Protein AF-A0AA37WCA9-F1 (afdb_monomer_lite)

pLDDT: mean 74.28, std 15.8, range [41.28, 97.38]

Radius of gyration: 29.73 Å; chains: 1; bounding box: 57×31×76 Å

Foldseek 3Di:
DDDDDDPPPDPPPPDPPPCVPVDDDPPPVVPDPDPVVVVVVCVPDPPDDPDPPPDPPDPVPPPPPPPDPDDDDDDDDPDDDDDDDDDDPVVVVVLVVVCVVVVHPSVVSVVVVVVVCVVVVDD

Structure (mmCIF, N/CA/C/O backbone):
data_AF-A0AA37WCA9-F1
#
_entry.id   AF-A0AA37WCA9-F1
#
loop_
_atom_site.group_PDB
_atom_site.id
_atom_site.type_symbol
_atom_site.label_atom_id
_atom_site.label_alt_id
_atom_site.label_comp_id
_atom_site.label_asym_id
_atom_site.label_entity_id
_atom_site.label_seq_id
_atom_site.pdbx_PDB_ins_code
_atom_site.Cartn_x
_atom_site.Cartn_y
_atom_site.Cartn_z
_atom_site.occupancy
_atom_site.B_iso_or_equiv
_atom_site.auth_seq_id
_atom_site.auth_comp_id
_atom_site.auth_asym_id
_atom_site.auth_atom_id
_atom_site.pdbx_PDB_model_num
ATOM 1 N N . MET A 1 1 ? -24.979 11.196 -27.841 1.00 41.28 1 MET A N 1
ATOM 2 C CA . MET A 1 1 ? -23.768 10.349 -27.737 1.00 41.28 1 MET A CA 1
ATOM 3 C C . MET A 1 1 ? -23.246 10.095 -29.146 1.00 41.28 1 MET A C 1
ATOM 5 O O . MET A 1 1 ? -24.009 9.591 -29.956 1.00 41.28 1 MET A O 1
ATOM 9 N N . LYS A 1 2 ? -22.017 10.512 -29.485 1.00 52.75 2 LYS A N 1
ATOM 10 C CA . LYS A 1 2 ? -21.424 10.250 -30.812 1.00 52.75 2 LYS A CA 1
ATOM 11 C C . LYS A 1 2 ? -20.875 8.821 -30.840 1.00 52.75 2 LYS A C 1
ATOM 13 O O . LYS A 1 2 ? -19.985 8.496 -30.058 1.00 52.75 2 LYS A O 1
ATOM 18 N N . SER A 1 3 ? -21.424 7.978 -31.707 1.00 66.69 3 SER A N 1
ATOM 19 C CA . SER A 1 3 ? -20.928 6.626 -31.973 1.00 66.69 3 SER A CA 1
ATOM 20 C C . SER A 1 3 ? -19.560 6.682 -32.658 1.00 66.69 3 SER A C 1
ATOM 22 O O . SER A 1 3 ? -19.333 7.519 -33.531 1.00 66.69 3 SER A O 1
ATOM 24 N N . ARG A 1 4 ? -18.637 5.796 -32.261 1.00 65.38 4 ARG A N 1
ATOM 25 C CA . ARG A 1 4 ? -17.316 5.667 -32.897 1.00 65.38 4 ARG A CA 1
ATOM 26 C C . ARG A 1 4 ? -17.498 5.140 -34.321 1.00 65.38 4 ARG A C 1
ATOM 28 O O . ARG A 1 4 ? -18.106 4.089 -34.503 1.00 65.38 4 ARG A O 1
ATOM 35 N N . THR A 1 5 ? -16.955 5.846 -35.308 1.00 63.78 5 THR A N 1
ATOM 36 C CA . THR A 1 5 ? -16.898 5.378 -36.697 1.00 63.78 5 THR A CA 1
ATOM 37 C C . THR A 1 5 ? -16.017 4.132 -36.765 1.00 63.78 5 THR A C 1
ATOM 39 O O . THR A 1 5 ? -14.812 4.209 -36.526 1.00 63.78 5 THR A O 1
ATOM 42 N N . SER A 1 6 ? -16.618 2.976 -37.047 1.00 65.56 6 SER A N 1
ATOM 43 C CA . SER A 1 6 ? -15.871 1.763 -37.380 1.00 65.56 6 SER A CA 1
ATOM 44 C C . SER A 1 6 ? -15.293 1.916 -38.787 1.00 65.56 6 SER A C 1
ATOM 46 O O . SER A 1 6 ? -16.003 2.294 -39.713 1.00 65.56 6 SER A O 1
ATOM 48 N N . ILE A 1 7 ? -13.999 1.643 -38.954 1.00 65.25 7 ILE A N 1
ATOM 49 C CA . ILE A 1 7 ? -13.320 1.638 -40.265 1.00 65.25 7 ILE A CA 1
ATOM 50 C C . ILE A 1 7 ? -13.542 0.295 -40.991 1.00 65.25 7 ILE A C 1
ATOM 52 O O . ILE A 1 7 ? -13.244 0.157 -42.170 1.00 65.25 7 ILE A O 1
ATOM 56 N N . PHE A 1 8 ? -14.127 -0.693 -40.308 1.00 64.31 8 PHE A N 1
ATOM 57 C CA . PHE A 1 8 ? -14.272 -2.066 -40.800 1.00 64.31 8 PHE A CA 1
ATOM 58 C C . PHE A 1 8 ? -15.717 -2.439 -41.162 1.00 64.31 8 PHE A C 1
ATOM 60 O O . PHE A 1 8 ? -16.035 -3.616 -41.282 1.00 64.31 8 PHE A O 1
ATOM 67 N N . SER A 1 9 ? -16.616 -1.460 -41.299 1.00 58.88 9 SER A N 1
ATOM 68 C CA . SER A 1 9 ? -18.063 -1.711 -41.413 1.00 58.88 9 SER A CA 1
ATOM 69 C C . SER A 1 9 ? -18.547 -2.280 -42.748 1.00 58.88 9 SER A C 1
ATOM 71 O O . SER A 1 9 ? -19.750 -2.462 -42.892 1.00 58.88 9 SER A O 1
ATOM 73 N N . ASP A 1 10 ? -17.675 -2.561 -43.718 1.00 55.94 10 ASP A N 1
ATOM 74 C CA . ASP A 1 10 ? -18.135 -3.096 -45.000 1.00 55.94 10 ASP A CA 1
ATOM 75 C C . ASP A 1 10 ? -17.083 -4.017 -45.651 1.00 55.94 10 ASP A C 1
ATOM 77 O O . ASP A 1 10 ? -16.219 -3.548 -46.399 1.00 55.94 10 ASP A O 1
ATOM 81 N N . PRO A 1 11 ? -17.106 -5.338 -45.374 1.00 56.41 11 PRO A N 1
ATOM 82 C CA . PRO A 1 11 ? -16.153 -6.278 -45.963 1.00 56.41 11 PRO A CA 1
ATOM 83 C C . PRO A 1 11 ? -16.333 -6.451 -47.481 1.00 56.41 11 PRO A C 1
ATOM 85 O O . PRO A 1 11 ? -15.488 -7.078 -48.111 1.00 56.41 11 PRO A O 1
ATOM 88 N N . GLN A 1 12 ? -17.396 -5.897 -48.084 1.00 55.69 12 GLN A N 1
ATOM 89 C CA . GLN A 1 12 ? -17.656 -5.981 -49.528 1.00 55.69 12 GLN A CA 1
ATOM 90 C C . GLN A 1 12 ? -17.342 -4.692 -50.311 1.00 55.69 12 GLN A C 1
ATOM 92 O O . GLN A 1 12 ? -17.294 -4.733 -51.539 1.00 55.69 12 GLN A O 1
ATOM 97 N N . LYS A 1 13 ? -17.060 -3.565 -49.638 1.00 53.88 13 LYS A N 1
ATOM 98 C CA . LYS A 1 13 ? -16.575 -2.316 -50.273 1.00 53.88 13 LYS A CA 1
ATOM 99 C C . LYS A 1 13 ? -15.068 -2.090 -50.150 1.00 53.88 13 LYS A C 1
ATOM 101 O O . LYS A 1 13 ? -14.551 -1.110 -50.681 1.00 53.88 13 LYS A O 1
ATOM 106 N N . GLY A 1 14 ? -14.349 -2.985 -49.480 1.00 52.78 14 GLY A N 1
ATOM 107 C CA . GLY A 1 14 ? -12.899 -3.072 -49.594 1.00 52.78 14 GLY A CA 1
ATOM 108 C C . GLY A 1 14 ? -12.570 -3.876 -50.839 1.00 52.78 14 GLY A C 1
ATOM 109 O O . GLY A 1 14 ? -12.486 -5.098 -50.753 1.00 52.78 14 GLY A O 1
ATOM 110 N N . GLY A 1 15 ? -12.448 -3.211 -51.994 1.00 55.28 15 GLY A N 1
ATOM 111 C CA . GLY A 1 15 ? -11.987 -3.856 -53.223 1.00 55.28 15 GLY A CA 1
ATOM 112 C C . GLY A 1 15 ? -10.792 -4.746 -52.898 1.00 55.28 15 GLY A C 1
ATOM 113 O O . GLY A 1 15 ? -9.865 -4.283 -52.233 1.00 55.28 15 GLY A O 1
ATOM 114 N N . ALA A 1 16 ? -10.881 -6.028 -53.264 1.00 65.12 16 ALA A N 1
ATOM 115 C CA . ALA A 1 16 ? -9.866 -7.026 -52.957 1.00 65.12 16 ALA A CA 1
ATOM 116 C C . ALA A 1 16 ? -8.487 -6.433 -53.267 1.00 65.12 16 ALA A C 1
ATOM 118 O O . ALA A 1 16 ? -8.179 -6.151 -54.425 1.00 65.12 16 ALA A O 1
ATOM 119 N N . MET A 1 17 ? -7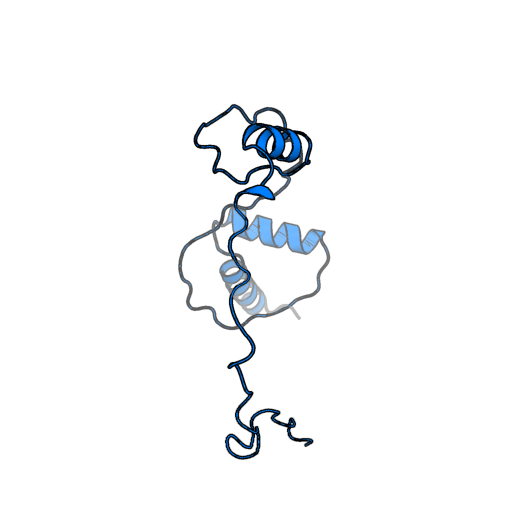.708 -6.143 -52.220 1.00 69.50 17 MET A N 1
ATOM 120 C CA . MET A 1 17 ? -6.391 -5.536 -52.372 1.00 69.50 17 MET A CA 1
ATOM 121 C C . MET A 1 17 ? -5.561 -6.494 -53.218 1.00 69.50 17 MET A C 1
ATOM 123 O O . MET A 1 17 ? -5.310 -7.623 -52.801 1.00 69.50 17 MET A O 1
ATOM 127 N N . ASP A 1 18 ? -5.198 -6.074 -54.427 1.00 75.88 18 ASP A N 1
ATOM 128 C CA . ASP A 1 18 ? -4.451 -6.911 -55.357 1.00 75.88 18 ASP A CA 1
ATOM 129 C C . ASP A 1 18 ? -3.017 -7.106 -54.843 1.00 75.88 18 ASP A C 1
ATOM 131 O O . ASP A 1 18 ? -2.131 -6.269 -55.035 1.00 75.88 18 ASP A O 1
ATOM 135 N N . LEU A 1 19 ? -2.797 -8.232 -54.162 1.00 77.50 19 LEU A N 1
ATOM 136 C CA . LEU A 1 19 ? -1.503 -8.648 -53.622 1.00 77.50 19 LEU A CA 1
ATOM 137 C C . LEU A 1 19 ? -0.610 -9.315 -54.678 1.00 77.50 19 LEU A C 1
ATOM 139 O O . LEU A 1 19 ? 0.521 -9.684 -54.369 1.00 77.50 19 LEU A O 1
ATOM 143 N N . SER A 1 20 ? -1.058 -9.435 -55.933 1.00 79.19 20 SER A N 1
ATOM 144 C CA . SER A 1 20 ? -0.307 -10.118 -57.002 1.00 79.19 20 SER A CA 1
ATOM 145 C C . SER A 1 20 ? 1.016 -9.419 -57.345 1.00 79.19 20 SER A C 1
ATOM 147 O O . SER A 1 20 ? 1.929 -10.023 -57.916 1.00 79.19 20 SER A O 1
ATOM 149 N N . LYS A 1 21 ? 1.134 -8.136 -56.980 1.00 79.00 21 LYS A N 1
ATOM 150 C CA . LYS A 1 21 ? 2.350 -7.321 -57.124 1.00 79.00 21 LYS A CA 1
ATOM 151 C C . LYS A 1 21 ? 3.332 -7.486 -55.961 1.00 79.00 21 LYS A C 1
ATOM 153 O O . LYS A 1 21 ? 4.494 -7.113 -56.104 1.00 79.00 21 LYS A O 1
ATOM 158 N N . PHE A 1 22 ? 2.905 -8.055 -54.833 1.00 82.31 22 PHE A N 1
ATOM 159 C CA . PHE A 1 22 ? 3.779 -8.340 -53.699 1.00 82.31 22 PHE A CA 1
ATOM 160 C C . PHE A 1 22 ? 4.547 -9.638 -53.961 1.00 82.31 22 PHE A C 1
ATOM 162 O O . PHE A 1 22 ? 4.145 -10.727 -53.556 1.00 82.31 22 PHE A O 1
ATOM 169 N N . LYS A 1 23 ? 5.657 -9.524 -54.690 1.00 82.94 23 LYS A N 1
ATOM 170 C CA . LYS A 1 23 ? 6.597 -10.628 -54.897 1.00 82.94 23 LYS A CA 1
ATOM 171 C C . LYS A 1 23 ? 7.828 -10.406 -54.018 1.00 82.94 23 LYS A C 1
ATOM 173 O O . LYS A 1 23 ? 8.318 -9.277 -53.961 1.00 82.94 23 LYS A O 1
ATOM 178 N N . PRO A 1 24 ? 8.337 -11.445 -53.331 1.00 80.31 24 PRO A N 1
ATOM 179 C CA . PRO A 1 24 ? 9.565 -11.320 -52.561 1.00 80.31 24 PRO A CA 1
ATOM 180 C C . PRO A 1 24 ? 10.703 -10.895 -53.490 1.00 80.31 24 PRO A C 1
ATOM 182 O O . PRO A 1 24 ? 10.835 -11.420 -54.598 1.00 80.31 24 PRO A O 1
ATOM 185 N N . ALA A 1 25 ? 11.522 -9.945 -53.039 1.00 78.62 25 ALA A N 1
ATOM 186 C CA . ALA A 1 25 ? 12.716 -9.556 -53.774 1.00 78.62 25 ALA A CA 1
ATOM 187 C C . ALA A 1 25 ? 13.616 -10.791 -53.993 1.00 78.62 25 ALA A C 1
ATOM 189 O O . ALA A 1 25 ? 13.716 -11.639 -53.094 1.00 78.62 25 ALA A O 1
ATOM 190 N N . PRO A 1 26 ? 14.265 -10.923 -55.165 1.00 74.69 26 PRO A N 1
ATOM 191 C CA . PRO A 1 26 ? 15.204 -12.009 -55.398 1.00 74.69 26 PRO A CA 1
ATOM 192 C C . PRO A 1 26 ? 16.306 -11.943 -54.339 1.00 74.69 26 PRO A C 1
ATOM 194 O O . PRO A 1 26 ? 16.860 -10.878 -54.062 1.00 74.69 26 PRO A O 1
ATOM 197 N N . LYS A 1 27 ? 16.601 -13.084 -53.706 1.00 66.69 27 LYS A N 1
ATOM 198 C CA . LYS A 1 27 ? 17.681 -13.189 -52.721 1.00 66.69 27 LYS A CA 1
ATOM 199 C C . LYS A 1 27 ? 19.023 -13.047 -53.442 1.00 66.69 27 LYS A C 1
ATOM 201 O O . LYS A 1 27 ? 19.643 -14.049 -53.788 1.00 66.69 27 LYS A O 1
ATOM 206 N N . ASN A 1 28 ? 19.470 -11.813 -53.651 1.00 65.50 28 ASN A N 1
ATOM 207 C CA . ASN A 1 28 ? 20.820 -11.521 -54.112 1.00 65.50 28 ASN A CA 1
ATOM 208 C C . ASN A 1 28 ? 21.782 -11.812 -52.958 1.00 65.50 28 ASN A C 1
ATOM 210 O O . ASN A 1 28 ? 21.951 -11.005 -52.043 1.00 65.50 28 ASN A O 1
ATOM 214 N N . LYS A 1 29 ? 22.371 -13.011 -52.973 1.00 60.50 29 LYS A N 1
ATOM 215 C CA . LYS A 1 29 ? 23.411 -13.402 -52.010 1.00 60.50 29 LYS A CA 1
ATOM 216 C C . LYS A 1 29 ? 24.658 -12.519 -52.137 1.00 60.50 29 LYS A C 1
ATOM 218 O O . LYS A 1 29 ? 25.350 -12.344 -51.145 1.00 60.50 29 LYS A O 1
ATOM 223 N N . ASP A 1 30 ? 24.868 -11.913 -53.304 1.00 64.12 30 ASP A N 1
ATOM 224 C CA . ASP A 1 30 ? 26.064 -11.129 -53.632 1.00 64.12 30 ASP A CA 1
ATOM 225 C C . ASP A 1 30 ? 26.095 -9.734 -52.991 1.00 64.12 30 ASP A C 1
ATOM 227 O O . ASP A 1 30 ? 27.154 -9.137 -52.856 1.00 64.12 30 ASP A O 1
ATOM 231 N N . THR A 1 31 ? 24.947 -9.211 -52.551 1.00 65.19 31 THR A N 1
ATOM 232 C CA . THR A 1 31 ? 24.852 -7.930 -51.824 1.00 65.19 31 THR A CA 1
ATOM 233 C C . THR A 1 31 ? 24.885 -8.093 -50.306 1.00 65.19 31 THR A C 1
ATOM 235 O O . THR A 1 31 ? 24.772 -7.105 -49.581 1.00 65.19 31 THR A O 1
ATOM 238 N N . ARG A 1 32 ? 24.983 -9.329 -49.797 1.00 68.00 32 ARG A N 1
ATOM 239 C CA . ARG A 1 32 ? 25.115 -9.559 -48.358 1.00 68.00 32 ARG A CA 1
ATOM 240 C C . ARG A 1 32 ? 26.575 -9.291 -47.967 1.00 68.00 32 ARG A C 1
ATOM 242 O O . ARG A 1 32 ? 27.441 -9.987 -48.492 1.00 68.00 32 ARG A O 1
ATOM 249 N N . PRO A 1 33 ? 26.855 -8.340 -47.055 1.00 74.50 33 PRO A N 1
ATOM 250 C CA . PRO A 1 33 ? 28.210 -8.135 -46.556 1.00 74.50 33 PRO A CA 1
ATOM 251 C C . PRO A 1 33 ? 28.738 -9.424 -45.923 1.00 74.50 33 PRO A C 1
ATOM 253 O O . PRO A 1 33 ? 27.962 -10.253 -45.424 1.00 74.50 33 PRO A O 1
ATOM 256 N N . ALA A 1 34 ? 30.056 -9.607 -45.976 1.00 80.50 34 ALA A N 1
ATOM 257 C CA . ALA A 1 34 ? 30.697 -10.780 -45.401 1.00 80.50 34 ALA A CA 1
ATOM 258 C C . ALA A 1 34 ? 30.333 -10.897 -43.906 1.00 80.50 34 ALA A C 1
ATOM 260 O O . ALA A 1 34 ? 30.193 -9.870 -43.238 1.00 80.50 34 ALA A O 1
ATOM 261 N N . PRO A 1 35 ? 30.185 -12.117 -43.356 1.00 74.81 35 PRO A N 1
ATOM 262 C CA . PRO A 1 35 ? 29.855 -12.312 -41.941 1.00 74.81 35 PRO A CA 1
ATOM 263 C C . PRO A 1 35 ? 30.761 -11.511 -40.995 1.00 74.81 35 PRO A C 1
ATOM 265 O O . PRO A 1 35 ? 30.264 -10.842 -40.100 1.00 74.81 35 PRO A O 1
ATOM 268 N N . GLU A 1 36 ? 32.061 -11.452 -41.291 1.00 77.50 36 GLU A N 1
ATOM 269 C CA . GLU A 1 36 ? 33.042 -10.693 -40.505 1.00 77.50 36 GLU A CA 1
ATOM 270 C C . GLU A 1 36 ? 32.767 -9.181 -40.460 1.00 77.50 36 GLU A C 1
ATOM 272 O O . GLU A 1 36 ? 33.094 -8.507 -39.487 1.00 77.50 36 GLU A O 1
ATOM 277 N N . GLU A 1 37 ? 32.186 -8.615 -41.518 1.00 78.75 37 GLU A N 1
ATOM 278 C CA . GLU A 1 37 ? 31.841 -7.193 -41.576 1.00 78.75 37 GLU A CA 1
ATOM 279 C C . GLU A 1 37 ? 30.570 -6.902 -40.765 1.00 78.75 37 GLU A C 1
ATOM 281 O O . GLU A 1 37 ? 30.468 -5.862 -40.115 1.00 78.75 37 GLU A O 1
ATOM 286 N N . ILE A 1 38 ? 29.637 -7.858 -40.725 1.00 74.31 38 ILE A N 1
ATOM 287 C CA . ILE A 1 38 ? 28.441 -7.807 -39.874 1.00 74.31 38 ILE A CA 1
ATOM 288 C C . ILE A 1 38 ? 28.837 -7.861 -38.394 1.00 74.31 38 ILE A C 1
ATOM 290 O O . ILE A 1 38 ? 28.292 -7.095 -37.596 1.00 74.31 38 ILE A O 1
ATOM 294 N N . ASP A 1 39 ? 29.803 -8.711 -38.041 1.00 72.56 39 ASP A N 1
ATOM 295 C CA . ASP A 1 39 ? 30.295 -8.849 -36.669 1.00 72.56 39 ASP A CA 1
ATOM 296 C C . ASP A 1 39 ? 30.965 -7.549 -36.197 1.00 72.56 39 ASP A C 1
ATOM 298 O O . ASP A 1 39 ? 30.582 -6.999 -35.166 1.00 72.56 39 ASP A O 1
ATOM 302 N N . ARG A 1 40 ? 31.841 -6.950 -37.019 1.00 77.50 40 ARG A N 1
ATOM 303 C CA . ARG A 1 40 ? 32.474 -5.650 -36.712 1.00 77.50 40 ARG A CA 1
ATOM 304 C C . ARG A 1 40 ? 31.464 -4.513 -36.539 1.00 77.50 40 ARG A C 1
ATOM 306 O O . ARG A 1 40 ? 31.623 -3.676 -35.651 1.00 77.50 40 ARG A O 1
ATOM 313 N N . ILE A 1 41 ? 30.426 -4.453 -37.380 1.00 76.25 41 ILE A N 1
ATOM 314 C CA . ILE A 1 41 ? 29.362 -3.440 -37.258 1.00 76.25 41 ILE A CA 1
ATOM 315 C C . ILE A 1 41 ? 28.553 -3.670 -35.976 1.00 76.25 41 ILE A C 1
ATOM 317 O O . ILE A 1 41 ? 28.201 -2.706 -35.295 1.00 76.25 41 ILE A O 1
ATOM 321 N N . SER A 1 42 ? 28.283 -4.929 -35.632 1.00 68.94 42 SER A N 1
ATOM 322 C CA . SER A 1 42 ? 27.544 -5.299 -34.423 1.00 68.94 42 SER A CA 1
ATOM 323 C C . SER A 1 42 ? 28.326 -4.934 -33.161 1.00 68.94 42 SER A C 1
ATOM 325 O O . SER A 1 42 ? 27.760 -4.301 -32.274 1.00 68.94 42 SER A O 1
ATOM 327 N N . GLU A 1 43 ? 29.629 -5.222 -33.122 1.00 70.94 43 GLU A N 1
ATOM 328 C CA . GLU A 1 43 ? 30.537 -4.868 -32.021 1.00 70.94 43 GLU A CA 1
ATOM 329 C C . GLU A 1 43 ? 30.744 -3.351 -31.874 1.00 70.94 43 GLU A C 1
ATOM 331 O O . GLU A 1 43 ? 30.782 -2.828 -30.760 1.00 70.94 43 GLU A O 1
ATOM 336 N N . GLY A 1 44 ? 30.859 -2.621 -32.991 1.00 68.62 44 GLY A N 1
ATOM 337 C CA . GLY A 1 44 ? 30.992 -1.159 -32.988 1.00 68.62 44 GLY A CA 1
ATOM 338 C C . GLY A 1 44 ? 29.685 -0.428 -32.665 1.00 68.62 44 GLY A C 1
ATOM 339 O O . GLY A 1 44 ? 29.693 0.722 -32.211 1.00 68.62 44 GLY A O 1
ATOM 340 N N . SER A 1 45 ? 28.544 -1.083 -32.877 1.00 69.31 45 SER A N 1
ATOM 341 C CA . SER A 1 45 ? 27.250 -0.573 -32.454 1.00 69.31 45 SER A CA 1
ATOM 342 C C . SER A 1 45 ? 27.091 -0.777 -30.945 1.00 69.31 45 SER A C 1
ATOM 344 O O . SER A 1 45 ? 27.390 -1.834 -30.405 1.00 69.31 45 SER A O 1
ATOM 346 N N . ARG A 1 46 ? 26.561 0.217 -30.222 1.00 61.19 46 ARG A N 1
ATOM 347 C CA . ARG A 1 46 ? 26.164 0.079 -28.800 1.00 61.19 46 ARG A CA 1
ATOM 348 C C . ARG A 1 46 ? 24.961 -0.867 -28.612 1.00 61.19 46 ARG A C 1
ATOM 350 O O . ARG A 1 46 ? 24.126 -0.649 -27.732 1.00 61.19 46 ARG A O 1
ATOM 357 N N . PHE A 1 47 ? 24.819 -1.879 -29.460 1.00 63.22 47 PHE A N 1
ATOM 358 C CA . PHE A 1 47 ? 23.782 -2.884 -29.369 1.00 63.22 47 PHE A CA 1
ATOM 359 C C . PHE A 1 47 ? 24.170 -3.883 -28.280 1.00 63.22 47 PHE A C 1
ATOM 361 O O . PHE A 1 47 ? 24.819 -4.896 -28.512 1.00 63.22 47 PHE A O 1
ATOM 368 N N . VAL A 1 48 ? 23.801 -3.552 -27.046 1.00 65.12 48 VAL A N 1
ATOM 369 C CA . VAL A 1 48 ? 23.992 -4.444 -25.904 1.00 65.12 48 VAL A CA 1
ATOM 370 C C . VAL A 1 48 ? 23.016 -5.611 -26.053 1.00 65.12 48 VAL A C 1
ATOM 372 O O . VAL A 1 48 ? 21.802 -5.428 -25.916 1.00 65.12 48 VAL A O 1
ATOM 375 N N . SER A 1 49 ? 23.542 -6.801 -26.355 1.00 68.62 49 SER A N 1
ATOM 376 C CA . SER A 1 49 ? 22.759 -8.037 -26.389 1.00 68.62 49 SER A CA 1
ATOM 377 C C . SER A 1 49 ? 22.094 -8.265 -25.029 1.00 68.62 49 SER A C 1
ATOM 379 O O . SER A 1 49 ? 22.737 -8.189 -23.984 1.00 68.62 49 SER A O 1
ATOM 381 N N . ARG A 1 50 ? 20.784 -8.528 -25.035 1.00 67.12 50 ARG A N 1
ATOM 382 C CA . ARG A 1 50 ? 20.005 -8.906 -23.843 1.00 67.12 50 ARG A CA 1
ATOM 383 C C . ARG A 1 50 ? 20.055 -10.414 -23.605 1.00 67.12 50 ARG A C 1
ATOM 385 O O . ARG A 1 50 ? 19.044 -11.013 -23.23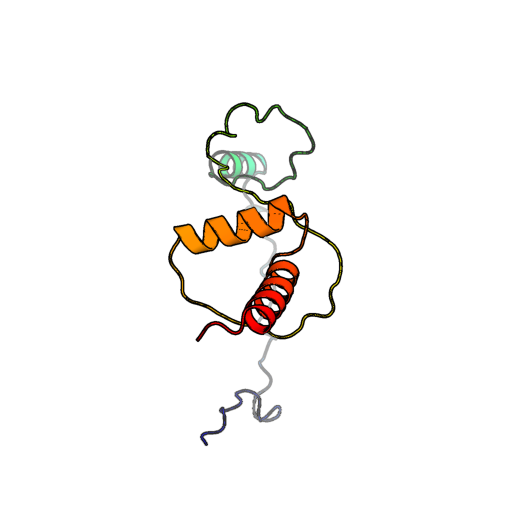9 1.00 67.12 50 ARG A O 1
ATOM 392 N N . GLU A 1 51 ? 21.196 -11.043 -23.847 1.00 67.38 51 GLU A N 1
ATOM 393 C CA . GLU A 1 51 ? 21.387 -12.402 -23.362 1.00 67.38 51 GLU A CA 1
ATOM 394 C C . GLU A 1 51 ? 21.311 -12.379 -21.837 1.00 67.38 51 GLU A C 1
ATOM 396 O O . GLU A 1 51 ? 21.837 -11.485 -21.168 1.00 67.38 51 GLU A O 1
ATOM 401 N N . SER A 1 52 ? 20.546 -13.315 -21.279 1.00 53.50 52 SER A N 1
ATOM 402 C CA . SER A 1 52 ? 20.483 -13.488 -19.839 1.00 53.50 52 SER A CA 1
ATOM 403 C C . SER A 1 52 ? 21.880 -13.861 -19.370 1.00 53.50 52 SER A C 1
ATOM 405 O O . SER A 1 52 ? 22.345 -14.952 -19.687 1.00 53.50 52 SER A O 1
ATOM 407 N N . VAL A 1 53 ? 22.531 -12.965 -18.629 1.00 54.47 53 VAL A N 1
ATOM 408 C CA . VAL A 1 53 ? 23.766 -13.268 -17.904 1.00 54.47 53 VAL A CA 1
ATOM 409 C C . VAL A 1 53 ? 23.442 -14.399 -16.932 1.00 54.47 53 VAL A C 1
ATOM 411 O O . VAL A 1 53 ? 22.897 -14.183 -15.851 1.00 54.47 53 VAL A O 1
ATOM 414 N N . SER A 1 54 ? 23.693 -15.632 -17.357 1.00 54.91 54 SER A N 1
ATOM 415 C CA . SER A 1 54 ? 23.635 -16.818 -16.520 1.00 54.91 54 SER A CA 1
ATOM 416 C C . SER A 1 54 ? 25.001 -17.018 -15.882 1.00 54.91 54 SER A C 1
ATOM 418 O O . SER A 1 54 ? 25.647 -18.026 -16.120 1.00 54.91 54 SER A O 1
ATOM 420 N N . GLU A 1 55 ? 25.447 -16.041 -15.100 1.00 53.75 55 GLU A N 1
ATOM 421 C CA . GLU A 1 55 ? 26.579 -16.187 -14.191 1.00 53.75 55 GLU A CA 1
ATOM 422 C C . GLU A 1 55 ? 26.411 -15.186 -13.038 1.00 53.75 55 GLU A C 1
ATOM 424 O O . GLU A 1 55 ? 26.074 -14.022 -13.274 1.00 53.75 55 GLU A O 1
ATOM 429 N N . PRO A 1 56 ? 26.569 -15.615 -11.771 1.00 55.38 56 PRO A N 1
ATOM 430 C CA . PRO A 1 56 ? 26.437 -14.739 -10.621 1.00 55.38 56 PRO A CA 1
ATOM 431 C C . PRO A 1 56 ? 27.735 -13.941 -10.470 1.00 55.38 56 PRO A C 1
ATOM 433 O O . PRO A 1 56 ? 28.507 -14.142 -9.535 1.00 55.38 56 PRO A O 1
ATOM 436 N N . GLU A 1 57 ? 28.008 -13.043 -11.411 1.00 48.53 57 GLU A N 1
ATOM 437 C CA . GLU A 1 57 ? 29.117 -12.114 -11.269 1.00 48.53 57 GLU A CA 1
ATOM 438 C C . GLU A 1 57 ? 28.748 -11.047 -10.241 1.00 48.53 57 GLU A C 1
ATOM 440 O O . GLU A 1 57 ? 27.857 -10.226 -10.445 1.00 48.53 57 GLU A O 1
ATOM 445 N N . ASN A 1 58 ? 29.438 -11.115 -9.103 1.00 51.25 58 ASN A N 1
ATOM 446 C CA . ASN A 1 58 ? 29.686 -10.076 -8.106 1.00 51.25 58 ASN A CA 1
ATOM 447 C C . ASN A 1 58 ? 29.279 -8.633 -8.490 1.00 51.25 58 ASN A C 1
ATOM 449 O O . ASN A 1 58 ? 30.114 -7.738 -8.622 1.00 51.25 58 ASN A O 1
ATOM 453 N N . THR A 1 59 ? 27.981 -8.332 -8.513 1.00 48.94 59 THR A N 1
ATOM 454 C CA . THR A 1 59 ? 27.455 -6.961 -8.441 1.00 48.94 59 THR A CA 1
ATOM 455 C C . THR A 1 59 ? 27.498 -6.449 -6.999 1.00 48.94 59 THR A C 1
ATOM 457 O O . THR A 1 59 ? 26.490 -6.040 -6.431 1.00 48.94 59 THR A O 1
ATOM 460 N N . ALA A 1 60 ? 28.684 -6.450 -6.390 1.00 52.56 60 ALA A N 1
ATOM 461 C CA . ALA A 1 60 ? 28.936 -5.763 -5.122 1.00 52.56 60 ALA A CA 1
ATOM 462 C C . ALA A 1 60 ? 29.192 -4.249 -5.316 1.00 52.56 60 ALA A C 1
ATOM 464 O O . ALA A 1 60 ? 29.204 -3.498 -4.348 1.00 52.56 60 ALA A O 1
ATOM 465 N N . GLY A 1 61 ? 29.358 -3.773 -6.560 1.00 49.59 61 GLY A N 1
ATOM 466 C CA . GLY A 1 61 ? 29.789 -2.396 -6.858 1.00 49.59 61 GLY A CA 1
ATOM 467 C C . GLY A 1 61 ? 28.714 -1.396 -7.309 1.00 49.59 61 GLY A C 1
ATOM 468 O O . GLY A 1 61 ? 29.049 -0.252 -7.594 1.00 49.59 61 GLY A O 1
ATOM 469 N N . LYS A 1 62 ? 27.433 -1.780 -7.419 1.00 47.50 62 LYS A N 1
ATOM 470 C CA . LYS A 1 62 ? 26.344 -0.867 -7.855 1.00 47.50 62 LYS A CA 1
ATOM 471 C C . LYS A 1 62 ? 25.067 -0.972 -7.012 1.00 47.50 62 LYS A C 1
ATOM 473 O O . LYS A 1 62 ? 23.976 -0.679 -7.488 1.00 47.50 62 LYS A O 1
ATOM 478 N N . ALA A 1 63 ? 25.194 -1.364 -5.746 1.00 49.25 63 ALA A N 1
ATOM 479 C CA . ALA A 1 63 ? 24.069 -1.463 -4.811 1.00 49.25 63 ALA A CA 1
ATOM 480 C C . ALA A 1 63 ? 23.888 -0.218 -3.916 1.00 49.25 63 ALA A C 1
ATOM 482 O O . ALA A 1 63 ? 23.177 -0.275 -2.919 1.00 49.25 63 ALA A O 1
ATOM 483 N N . GLN A 1 64 ? 24.492 0.925 -4.251 1.00 50.38 64 GLN A N 1
ATOM 484 C CA . GLN A 1 64 ? 24.345 2.175 -3.490 1.00 50.38 64 GLN A CA 1
ATOM 485 C C . GLN A 1 64 ? 23.410 3.154 -4.212 1.00 50.38 64 GLN A C 1
ATOM 487 O O . GLN A 1 64 ? 23.822 4.193 -4.708 1.00 50.38 64 GLN A O 1
ATOM 492 N N . SER A 1 65 ? 22.136 2.768 -4.313 1.00 50.38 65 SER A N 1
ATOM 493 C CA . SER A 1 65 ? 20.977 3.683 -4.430 1.00 50.38 65 SER A CA 1
ATOM 494 C C . SER A 1 65 ? 19.616 2.972 -4.346 1.00 50.38 65 SER A C 1
ATOM 496 O O . SER A 1 65 ? 18.585 3.630 -4.449 1.00 50.38 65 SER A O 1
ATOM 498 N N . ASN A 1 66 ? 19.563 1.661 -4.065 1.00 48.88 66 ASN A N 1
ATOM 499 C CA . ASN A 1 66 ? 18.304 0.961 -3.780 1.00 48.88 66 ASN A CA 1
ATOM 500 C C . ASN A 1 66 ? 17.818 1.239 -2.346 1.00 48.88 66 ASN A C 1
ATOM 502 O O . ASN A 1 66 ? 17.672 0.338 -1.521 1.00 48.88 66 ASN A O 1
ATOM 506 N N . GLN A 1 67 ? 17.538 2.506 -2.048 1.00 50.16 67 GLN A N 1
ATOM 507 C CA . GLN A 1 67 ? 16.625 2.844 -0.966 1.00 50.16 67 GLN A CA 1
ATOM 508 C C . GLN A 1 67 ? 15.227 2.362 -1.383 1.00 50.16 67 GLN A C 1
ATOM 510 O O . GLN A 1 67 ? 14.538 3.008 -2.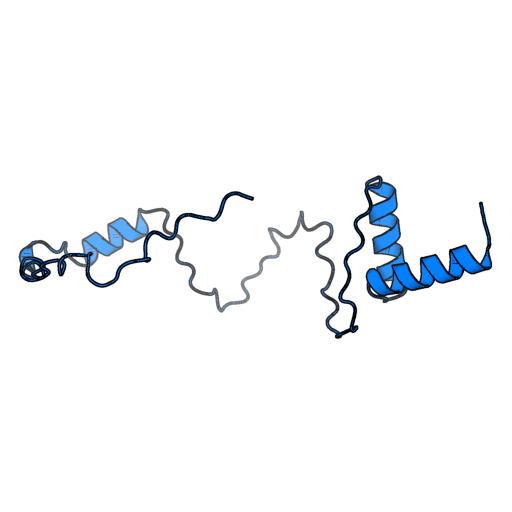166 1.00 50.16 67 GLN A O 1
ATOM 515 N N . GLY A 1 68 ? 14.823 1.188 -0.889 1.00 58.59 68 GLY A N 1
ATOM 516 C CA . GLY A 1 68 ? 13.405 0.837 -0.789 1.00 58.59 68 GLY A CA 1
ATOM 517 C C . GLY A 1 68 ? 12.821 -0.125 -1.824 1.00 58.59 68 GLY A C 1
ATOM 518 O O . GLY A 1 68 ? 11.620 -0.043 -2.087 1.00 58.59 68 GLY A O 1
ATOM 519 N N . MET A 1 69 ? 13.578 -1.081 -2.378 1.00 57.16 69 MET A N 1
ATOM 520 C CA . MET A 1 69 ? 12.932 -2.166 -3.134 1.00 57.16 69 MET A CA 1
ATOM 521 C C . MET A 1 69 ? 12.236 -3.134 -2.161 1.00 57.16 69 MET A C 1
ATOM 523 O O . MET A 1 69 ? 12.819 -4.106 -1.678 1.00 57.16 69 MET A O 1
ATOM 527 N N . ARG A 1 70 ? 10.986 -2.804 -1.809 1.00 68.12 70 ARG A N 1
ATOM 528 C CA . ARG A 1 70 ? 10.153 -3.564 -0.866 1.00 68.12 70 ARG A CA 1
ATOM 529 C C . ARG A 1 70 ? 9.928 -4.984 -1.389 1.00 68.12 70 ARG A C 1
ATOM 531 O O . ARG A 1 70 ? 9.567 -5.173 -2.551 1.00 68.12 70 ARG A O 1
ATOM 538 N N . LYS A 1 71 ? 10.110 -5.985 -0.520 1.00 72.38 71 LYS A N 1
ATOM 539 C CA . LYS A 1 71 ? 9.895 -7.397 -0.873 1.00 72.38 71 LYS A CA 1
ATOM 540 C C . LYS A 1 71 ? 8.430 -7.616 -1.295 1.00 72.38 71 LYS A C 1
ATOM 542 O O . LYS A 1 71 ? 7.523 -7.235 -0.549 1.00 72.38 71 LYS A O 1
ATOM 547 N N . PRO A 1 72 ? 8.166 -8.233 -2.461 1.00 62.66 72 PRO A N 1
ATOM 548 C CA . PRO A 1 72 ? 6.805 -8.494 -2.904 1.00 62.66 72 PRO A CA 1
ATOM 549 C C . PRO A 1 72 ? 6.138 -9.527 -1.990 1.00 62.66 72 PRO A C 1
ATOM 551 O O . PRO A 1 72 ? 6.682 -10.597 -1.729 1.00 62.66 72 PRO A O 1
ATOM 554 N N . ARG A 1 73 ? 4.931 -9.217 -1.510 1.00 68.88 73 ARG A N 1
ATOM 555 C CA . ARG A 1 73 ? 4.142 -10.122 -0.662 1.00 68.88 73 ARG A CA 1
ATOM 556 C C . ARG A 1 73 ? 3.161 -10.912 -1.522 1.00 68.88 73 ARG A C 1
ATOM 558 O O . ARG A 1 73 ? 2.159 -10.364 -1.992 1.00 68.88 73 ARG A O 1
ATOM 565 N N . ALA A 1 74 ? 3.432 -12.195 -1.747 1.00 66.38 74 ALA A N 1
ATOM 566 C CA . ALA A 1 74 ? 2.626 -13.049 -2.620 1.00 66.38 74 ALA A CA 1
ATOM 567 C C . ALA A 1 74 ? 1.647 -13.925 -1.816 1.00 66.38 74 ALA A C 1
ATOM 569 O O . ALA A 1 74 ? 1.961 -15.036 -1.419 1.00 66.38 74 ALA A O 1
ATOM 570 N N . TYR A 1 75 ? 0.437 -13.412 -1.595 1.00 66.81 75 TYR A N 1
ATOM 571 C CA . TYR A 1 75 ? -0.745 -14.191 -1.201 1.00 66.81 75 TYR A CA 1
ATOM 572 C C . TYR A 1 75 ? -2.000 -13.512 -1.774 1.00 66.81 75 TYR A C 1
ATOM 574 O O . TYR A 1 75 ? -2.055 -12.282 -1.857 1.00 66.81 75 TYR A O 1
ATOM 582 N N . ARG A 1 76 ? -2.983 -14.266 -2.277 1.00 65.75 76 ARG A N 1
ATOM 583 C CA . ARG A 1 76 ? -4.205 -13.683 -2.868 1.00 65.75 76 ARG A CA 1
ATOM 584 C C . ARG A 1 76 ? -5.171 -13.267 -1.759 1.00 65.75 76 ARG A C 1
ATOM 586 O O . ARG A 1 76 ? -5.335 -14.002 -0.799 1.00 65.75 76 ARG A O 1
ATOM 593 N N . THR A 1 77 ? -5.787 -12.092 -1.891 1.00 72.00 77 THR A N 1
ATOM 594 C CA . THR A 1 77 ? -6.552 -11.463 -0.795 1.00 72.00 77 THR A CA 1
ATOM 595 C C . THR A 1 77 ? -7.995 -11.090 -1.148 1.00 72.00 77 THR A C 1
ATOM 597 O O . THR A 1 77 ? -8.689 -10.512 -0.326 1.00 72.00 77 THR A O 1
ATOM 600 N N . GLY A 1 78 ? -8.468 -11.380 -2.368 1.00 81.75 78 GLY A N 1
ATOM 601 C CA . GLY A 1 78 ? -9.857 -11.104 -2.787 1.00 81.75 78 GLY A CA 1
ATOM 602 C C . GLY A 1 78 ? -10.228 -9.619 -2.966 1.00 81.75 78 GLY A C 1
ATOM 603 O O . GLY A 1 78 ? -11.347 -9.307 -3.372 1.00 81.75 78 GLY A O 1
ATOM 604 N N . ARG A 1 79 ? -9.299 -8.689 -2.712 1.00 84.44 79 ARG A N 1
ATOM 605 C CA . ARG A 1 79 ? -9.507 -7.239 -2.853 1.00 84.44 79 ARG A CA 1
ATOM 606 C C . ARG A 1 79 ? -9.581 -6.836 -4.327 1.00 84.44 79 ARG A C 1
ATOM 608 O O . ARG A 1 79 ? -8.635 -7.076 -5.073 1.00 84.44 79 ARG A O 1
ATOM 615 N N . HIS A 1 80 ? -10.694 -6.217 -4.729 1.00 87.62 80 HIS A N 1
ATOM 616 C CA . HIS A 1 80 ? -10.984 -5.866 -6.129 1.00 87.62 80 HIS A CA 1
ATOM 617 C C . HIS A 1 80 ? -11.252 -4.369 -6.368 1.00 87.62 80 HIS A C 1
ATOM 619 O O . HIS A 1 80 ? -11.266 -3.932 -7.517 1.00 87.62 80 HIS A O 1
ATOM 625 N N . ARG A 1 81 ? -11.465 -3.569 -5.311 1.00 85.88 81 ARG A N 1
ATOM 626 C CA . ARG A 1 81 ? -11.687 -2.116 -5.414 1.00 85.88 81 ARG A CA 1
ATOM 627 C C . ARG A 1 81 ? -10.429 -1.349 -5.029 1.00 85.88 81 ARG A C 1
ATOM 629 O O . ARG A 1 81 ? -9.758 -1.700 -4.063 1.00 85.88 81 ARG A O 1
ATOM 636 N N . VAL A 1 82 ? -10.147 -0.284 -5.774 1.00 90.69 82 VAL A N 1
ATOM 637 C CA . VAL A 1 82 ? -9.034 0.634 -5.513 1.00 90.69 82 VAL A CA 1
ATOM 638 C C . VAL A 1 82 ? -9.575 1.885 -4.830 1.00 90.69 82 VAL A C 1
ATOM 640 O O . VAL A 1 82 ? -10.556 2.467 -5.288 1.00 90.69 82 VAL A O 1
ATOM 643 N N . VAL A 1 83 ? -8.913 2.305 -3.754 1.00 89.44 83 VAL A N 1
ATOM 644 C CA . VAL A 1 83 ? -9.121 3.603 -3.103 1.00 89.44 83 VAL A CA 1
ATOM 645 C C . VAL A 1 83 ? -7.850 4.420 -3.312 1.00 89.44 83 VAL A C 1
ATOM 647 O O . VAL A 1 83 ? -6.760 3.959 -2.979 1.00 89.44 83 VAL A O 1
ATOM 650 N N . SER A 1 84 ? -7.972 5.614 -3.891 1.00 92.00 84 SER A N 1
ATOM 651 C CA . SER A 1 84 ? -6.843 6.523 -4.118 1.00 92.00 84 SER A CA 1
ATOM 652 C C . SER A 1 84 ? -6.887 7.684 -3.133 1.00 92.00 84 SER A C 1
ATOM 654 O O . SER A 1 84 ? -7.890 8.395 -3.077 1.00 92.00 84 SER A O 1
ATOM 656 N N . VAL A 1 85 ? -5.790 7.919 -2.414 1.00 91.56 85 VAL A N 1
ATOM 657 C CA . VAL A 1 85 ? -5.660 9.012 -1.442 1.00 91.56 85 VAL A CA 1
ATOM 658 C C . VAL A 1 85 ? -4.436 9.850 -1.799 1.00 91.56 85 VAL A C 1
ATOM 660 O O . VAL A 1 85 ? -3.369 9.306 -2.076 1.00 91.56 85 VAL A O 1
ATOM 663 N N . LYS A 1 86 ? -4.585 11.178 -1.796 1.00 96.12 86 LYS A N 1
ATOM 664 C CA . LYS A 1 86 ? -3.448 12.105 -1.855 1.00 96.12 86 LYS A CA 1
ATOM 665 C C . LYS A 1 86 ? -2.989 12.389 -0.429 1.00 96.12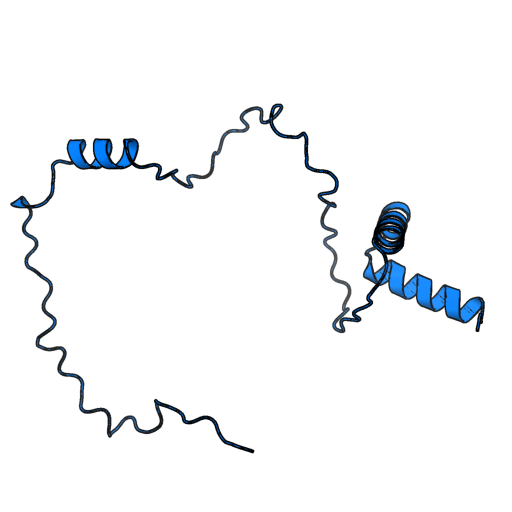 86 LYS A C 1
ATOM 667 O O . LYS A 1 86 ? -3.811 12.725 0.415 1.00 96.12 86 LYS A O 1
ATOM 672 N N . THR A 1 87 ? -1.696 12.256 -0.168 1.00 95.50 87 THR A N 1
ATOM 673 C CA . THR A 1 87 ? -1.100 12.459 1.157 1.00 95.50 87 THR A CA 1
ATOM 674 C C . THR A 1 87 ? 0.316 13.021 1.020 1.00 95.50 87 THR A C 1
ATOM 676 O O . THR A 1 87 ? 0.851 13.082 -0.088 1.00 95.50 87 THR A O 1
ATOM 679 N N . THR A 1 88 ? 0.922 13.441 2.129 1.00 97.38 88 THR A N 1
ATOM 680 C CA . THR A 1 88 ? 2.339 13.822 2.175 1.00 97.38 88 THR A CA 1
ATOM 681 C C . THR A 1 88 ? 3.243 12.585 2.091 1.00 97.38 88 THR A C 1
ATOM 683 O O . THR A 1 88 ? 2.834 11.478 2.460 1.00 97.38 88 THR A O 1
ATOM 686 N N . ASN A 1 89 ? 4.488 12.772 1.634 1.00 95.44 89 ASN A N 1
ATOM 687 C CA . ASN A 1 89 ? 5.482 11.692 1.545 1.00 95.44 89 ASN A CA 1
ATOM 688 C C . ASN A 1 89 ? 5.724 11.030 2.907 1.00 95.44 89 ASN A C 1
ATOM 690 O O . ASN A 1 89 ? 5.709 9.808 3.011 1.00 95.44 89 ASN A O 1
ATOM 694 N N . GLU A 1 90 ? 5.836 11.842 3.958 1.00 96.44 90 GLU A N 1
ATOM 695 C CA . GLU A 1 90 ? 6.046 11.380 5.329 1.00 96.44 90 GLU A CA 1
ATOM 696 C C . GLU A 1 90 ? 4.944 10.418 5.799 1.00 96.44 90 GLU A C 1
ATOM 698 O O . GLU A 1 90 ? 5.221 9.354 6.350 1.00 96.44 90 GLU A O 1
ATOM 703 N N . HIS A 1 91 ? 3.675 10.754 5.562 1.00 95.75 91 HIS A N 1
ATOM 704 C CA . HIS A 1 91 ? 2.569 9.882 5.953 1.00 95.75 91 HIS A CA 1
ATOM 705 C C . HIS A 1 91 ? 2.509 8.608 5.108 1.00 95.75 91 HIS A C 1
ATOM 707 O O . HIS A 1 91 ? 2.172 7.547 5.636 1.00 95.75 91 HIS A O 1
ATOM 713 N N . ALA A 1 92 ? 2.861 8.689 3.822 1.00 95.44 92 ALA A N 1
ATOM 714 C CA . ALA A 1 92 ? 2.943 7.510 2.969 1.00 95.44 92 ALA A CA 1
ATOM 715 C C . ALA A 1 92 ? 4.019 6.539 3.478 1.00 95.44 92 ALA A C 1
ATOM 717 O O . ALA A 1 92 ? 3.739 5.355 3.653 1.00 95.44 92 ALA A O 1
ATOM 718 N N . GLU A 1 93 ? 5.224 7.035 3.764 1.00 95.62 93 GLU A N 1
ATOM 719 C CA . GLU A 1 93 ? 6.333 6.239 4.298 1.00 95.62 93 GLU A CA 1
ATOM 720 C C . GLU A 1 93 ? 5.964 5.574 5.622 1.00 95.62 93 GLU A C 1
ATOM 722 O O . GLU A 1 93 ? 6.056 4.351 5.729 1.00 95.62 93 GLU A O 1
ATOM 727 N N . ARG A 1 94 ? 5.420 6.341 6.575 1.00 95.88 94 ARG A N 1
ATOM 728 C CA . ARG A 1 94 ? 4.942 5.809 7.860 1.00 95.88 94 ARG A CA 1
ATOM 729 C C . ARG A 1 94 ? 3.902 4.703 7.690 1.00 95.88 94 ARG A C 1
ATOM 731 O O . ARG A 1 94 ? 3.930 3.720 8.427 1.00 95.88 94 ARG A O 1
ATOM 738 N N . PHE A 1 95 ? 2.990 4.835 6.726 1.00 95.00 95 PHE A N 1
ATOM 739 C CA . PHE A 1 95 ? 1.977 3.814 6.467 1.00 95.00 95 PHE A CA 1
ATOM 740 C C . PHE A 1 95 ? 2.590 2.514 5.930 1.00 95.00 95 PHE A C 1
ATOM 742 O O . PHE A 1 95 ? 2.224 1.424 6.373 1.00 95.00 95 PHE A O 1
ATOM 749 N N . TYR A 1 96 ? 3.566 2.614 5.025 1.00 94.38 96 TYR A N 1
ATOM 750 C CA . TYR A 1 96 ? 4.301 1.443 4.548 1.00 94.38 96 TYR A CA 1
ATOM 751 C C . TYR A 1 96 ? 5.146 0.802 5.653 1.00 94.38 96 TYR A C 1
ATOM 753 O O . TYR A 1 96 ? 5.124 -0.417 5.789 1.00 94.38 96 TYR A O 1
ATOM 761 N N . GLU A 1 97 ? 5.831 1.596 6.476 1.00 95.44 97 GLU A N 1
ATOM 762 C CA . GLU A 1 97 ? 6.582 1.079 7.623 1.00 95.44 97 GLU A CA 1
ATOM 763 C C . GLU A 1 97 ? 5.685 0.351 8.620 1.00 95.44 97 GLU A C 1
ATOM 765 O O . GLU A 1 97 ? 6.071 -0.686 9.151 1.00 95.44 97 GLU A O 1
ATOM 770 N N . LEU A 1 98 ? 4.484 0.873 8.880 1.00 95.31 98 LEU A N 1
ATOM 771 C CA . LEU A 1 98 ? 3.512 0.216 9.748 1.00 95.31 98 LEU A CA 1
ATOM 772 C C . LEU A 1 98 ? 3.095 -1.143 9.170 1.00 95.31 98 LEU A C 1
ATOM 774 O O . LEU A 1 98 ? 3.067 -2.142 9.887 1.00 95.31 98 LEU A O 1
ATOM 778 N N . ALA A 1 99 ? 2.831 -1.193 7.864 1.00 94.25 99 ALA A N 1
ATOM 779 C CA . ALA A 1 99 ? 2.503 -2.423 7.153 1.00 94.25 99 ALA A CA 1
ATOM 780 C C . ALA A 1 99 ? 3.653 -3.447 7.188 1.00 94.25 99 ALA A C 1
ATOM 782 O O . ALA A 1 99 ? 3.415 -4.652 7.281 1.00 94.25 99 ALA A O 1
ATOM 783 N N . ASP A 1 100 ? 4.900 -2.982 7.125 1.00 92.81 100 ASP A N 1
ATOM 784 C CA . ASP A 1 100 ? 6.084 -3.839 7.187 1.00 92.81 100 ASP A CA 1
ATOM 785 C C . ASP A 1 100 ? 6.346 -4.334 8.620 1.00 92.81 100 ASP A C 1
ATOM 787 O O . ASP A 1 100 ? 6.579 -5.526 8.812 1.00 92.81 100 ASP A O 1
ATOM 791 N N . LYS A 1 101 ? 6.204 -3.468 9.636 1.00 93.94 101 LYS A N 1
ATOM 792 C CA . LYS A 1 101 ? 6.322 -3.820 11.068 1.00 93.94 101 LYS A CA 1
ATOM 793 C C . LYS A 1 101 ? 5.304 -4.875 11.495 1.00 93.94 101 LYS A C 1
ATOM 795 O O . LYS A 1 101 ? 5.637 -5.772 12.260 1.00 93.94 101 LYS A O 1
ATOM 800 N N . LEU A 1 102 ? 4.074 -4.774 10.993 1.00 92.00 102 LEU A N 1
ATOM 801 C CA . LEU A 1 102 ? 3.013 -5.745 11.266 1.00 92.00 102 LEU A CA 1
ATOM 802 C C . LEU A 1 102 ? 3.114 -7.001 10.384 1.00 92.00 102 LEU A C 1
ATOM 804 O O . LEU A 1 102 ? 2.375 -7.956 10.596 1.00 92.00 102 LEU A O 1
ATOM 808 N N . GLY A 1 103 ? 3.978 -7.003 9.363 1.00 91.12 103 GLY A N 1
ATOM 809 C CA . GLY A 1 103 ? 4.055 -8.078 8.371 1.00 91.12 103 GLY A CA 1
ATOM 810 C C . GLY A 1 103 ? 2.843 -8.157 7.427 1.00 91.12 103 GLY A C 1
ATOM 811 O O . GLY A 1 103 ? 2.777 -9.053 6.588 1.00 91.12 103 GLY A O 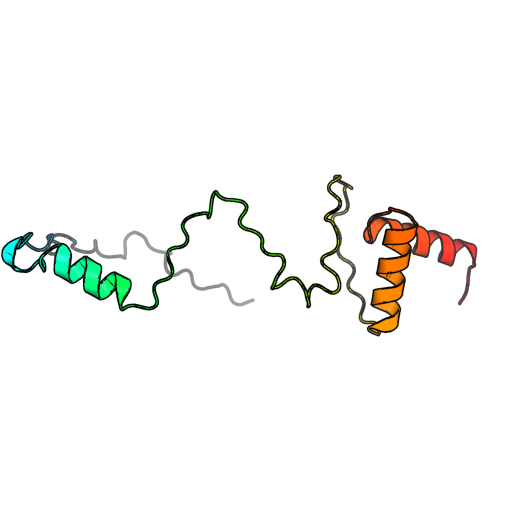1
ATOM 812 N N . LEU A 1 104 ? 1.913 -7.201 7.497 1.00 89.38 104 LEU A N 1
ATOM 813 C CA . LEU A 1 104 ? 0.620 -7.200 6.801 1.00 89.38 104 LEU A CA 1
ATOM 814 C C . LEU A 1 104 ? 0.638 -6.396 5.511 1.00 89.38 104 LEU A C 1
ATOM 816 O O . LEU A 1 104 ? 1.159 -5.279 5.487 1.00 89.38 104 LEU A O 1
ATOM 820 N N . LYS A 1 105 ? 0.031 -6.908 4.436 1.00 90.44 105 LYS A N 1
ATOM 821 C CA . LYS A 1 105 ? -0.106 -6.142 3.189 1.00 90.44 105 LYS A CA 1
ATOM 822 C C . LYS A 1 105 ? -0.698 -4.764 3.450 1.00 90.44 105 LYS A C 1
ATOM 824 O O . LYS A 1 105 ? -1.597 -4.609 4.257 1.00 90.44 105 LYS A O 1
ATOM 829 N N . VAL A 1 106 ? -0.265 -3.790 2.661 1.00 91.44 106 VAL A N 1
ATOM 830 C CA . VAL A 1 106 ? -0.720 -2.390 2.734 1.00 91.44 106 VAL A CA 1
ATOM 831 C C . VAL A 1 106 ? -2.251 -2.275 2.774 1.00 91.44 106 VAL A C 1
ATOM 833 O O . VAL A 1 106 ? -2.798 -1.486 3.535 1.00 91.44 106 VAL A O 1
ATOM 836 N N . ALA A 1 107 ? -2.954 -3.110 2.006 1.00 90.88 107 ALA A N 1
ATOM 837 C CA . ALA A 1 107 ? -4.413 -3.135 2.009 1.00 90.88 107 ALA A CA 1
ATOM 838 C C . ALA A 1 107 ? -5.033 -3.753 3.287 1.00 90.88 107 ALA A C 1
ATOM 840 O O . ALA A 1 107 ? -6.118 -3.349 3.677 1.00 90.88 107 ALA A O 1
ATOM 841 N N . GLU A 1 108 ? -4.350 -4.681 3.966 1.00 91.19 108 GLU A N 1
ATOM 842 C CA . GLU A 1 108 ? -4.760 -5.200 5.291 1.00 91.19 108 GLU A CA 1
ATOM 843 C C . GLU A 1 108 ? -4.537 -4.161 6.374 1.00 91.19 108 GLU A C 1
ATOM 845 O O . GLU A 1 108 ? -5.387 -3.953 7.233 1.00 91.19 108 GLU A O 1
ATOM 850 N N . THR A 1 109 ? -3.405 -3.464 6.306 1.00 93.56 109 THR A N 1
ATOM 851 C CA . THR A 1 109 ? -3.116 -2.345 7.201 1.00 93.56 109 THR A CA 1
ATOM 852 C C . THR A 1 109 ? -4.173 -1.252 7.067 1.00 93.56 109 THR A C 1
ATOM 854 O O . THR A 1 109 ? -4.566 -0.662 8.066 1.00 93.56 109 THR A O 1
ATOM 857 N N . PHE A 1 110 ? -4.680 -1.016 5.854 1.00 93.44 110 PHE A N 1
ATOM 858 C CA . PHE A 1 110 ? -5.781 -0.084 5.611 1.00 93.44 110 PHE A CA 1
ATOM 859 C C . PHE A 1 110 ? -7.095 -0.528 6.276 1.00 93.44 110 PHE A C 1
ATOM 861 O O . PHE A 1 110 ? -7.741 0.281 6.933 1.00 93.44 110 PHE A O 1
ATOM 868 N N . GLU A 1 111 ? -7.472 -1.804 6.161 1.00 92.56 111 GLU A N 1
ATOM 869 C CA . GLU A 1 111 ? -8.679 -2.349 6.807 1.00 92.56 111 GLU A CA 1
ATOM 870 C C . GLU A 1 111 ? -8.604 -2.242 8.338 1.00 92.56 111 GLU A C 1
ATOM 872 O O . GLU A 1 111 ? -9.561 -1.809 8.979 1.00 92.56 111 GLU A O 1
ATOM 877 N N . LEU A 1 112 ? -7.445 -2.557 8.924 1.00 93.44 112 LEU A N 1
ATOM 878 C CA . LEU A 1 112 ? -7.221 -2.390 10.362 1.00 93.44 112 LEU A CA 1
ATOM 879 C C . LEU A 1 112 ? -7.247 -0.924 10.790 1.00 93.44 112 LEU A C 1
ATOM 881 O O . LEU A 1 112 ? -7.759 -0.617 11.864 1.00 93.44 112 LEU A O 1
ATOM 885 N N . ALA A 1 113 ? -6.718 -0.020 9.965 1.00 93.19 113 ALA A N 1
ATOM 886 C CA . ALA A 1 113 ? -6.784 1.409 10.236 1.00 93.19 113 ALA A CA 1
ATOM 887 C C . ALA A 1 113 ? -8.238 1.905 10.255 1.00 93.19 113 ALA A C 1
ATOM 889 O O . ALA A 1 113 ? -8.590 2.663 11.151 1.00 93.19 113 ALA A O 1
ATOM 890 N N . ILE A 1 114 ? -9.094 1.439 9.334 1.00 93.06 114 ILE A N 1
ATOM 891 C CA . ILE A 1 114 ? -10.532 1.753 9.359 1.00 93.06 114 ILE A CA 1
ATOM 892 C C . ILE A 1 114 ? -11.168 1.239 10.650 1.00 93.06 114 ILE A C 1
ATOM 894 O O . ILE A 1 114 ? -11.785 2.019 11.365 1.00 93.06 114 ILE A O 1
ATOM 898 N N . ALA A 1 115 ? -10.972 -0.038 10.988 1.00 93.19 115 ALA A N 1
ATOM 899 C C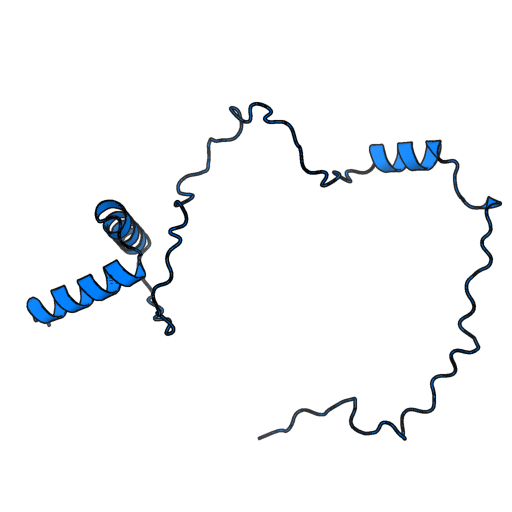A . ALA A 1 115 ? -11.559 -0.622 12.195 1.00 93.19 115 ALA A CA 1
ATOM 900 C C . ALA A 1 115 ? -11.090 0.088 13.481 1.00 93.19 115 ALA A C 1
ATOM 902 O O . ALA A 1 115 ? -11.854 0.231 14.435 1.00 93.19 115 ALA A O 1
ATOM 903 N N . ALA A 1 116 ? -9.835 0.549 13.514 1.00 93.25 116 ALA A N 1
ATOM 904 C CA . ALA A 1 116 ? -9.308 1.355 14.611 1.00 93.25 116 ALA A CA 1
ATOM 905 C C . ALA A 1 116 ? -9.974 2.739 14.673 1.00 93.25 116 ALA A C 1
ATOM 907 O O . ALA A 1 116 ? -10.394 3.161 15.746 1.00 93.25 116 ALA A O 1
ATOM 908 N N . LEU A 1 117 ? -10.133 3.416 13.531 1.00 92.62 117 LEU A N 1
ATOM 909 C CA . LEU A 1 117 ? -10.812 4.713 13.455 1.00 92.62 117 LEU A CA 1
ATOM 910 C C . LEU A 1 117 ? -12.295 4.620 13.847 1.00 92.62 117 LEU A C 1
ATOM 912 O O . LEU A 1 117 ? -12.783 5.489 14.565 1.00 92.62 117 LEU A O 1
ATOM 916 N N . GLU A 1 118 ? -12.993 3.557 13.438 1.00 92.75 118 GLU A N 1
ATOM 917 C CA . GLU A 1 118 ? -14.381 3.282 13.838 1.00 92.75 118 GLU A CA 1
ATOM 918 C C . GLU A 1 118 ? -14.501 3.032 15.346 1.00 92.75 118 GLU A C 1
ATOM 920 O O . GLU A 1 118 ? -15.438 3.511 15.982 1.00 92.75 118 GLU A O 1
ATOM 925 N N . ARG A 1 119 ? -13.535 2.319 15.942 1.00 93.00 119 ARG A N 1
ATOM 926 C CA . ARG A 1 119 ? -13.480 2.103 17.396 1.00 93.00 119 ARG A CA 1
ATOM 927 C C . ARG A 1 119 ? -13.238 3.386 18.175 1.00 93.00 119 ARG A C 1
ATOM 929 O O . ARG A 1 119 ? -13.863 3.586 19.212 1.00 93.00 119 ARG A O 1
ATOM 936 N N . ASP A 1 120 ? -12.316 4.214 17.699 1.00 89.94 120 ASP A N 1
ATOM 937 C CA . ASP A 1 120 ? -11.922 5.442 18.387 1.00 89.94 120 ASP A CA 1
ATOM 938 C C . ASP A 1 120 ? -12.941 6.576 18.175 1.00 89.94 120 ASP A C 1
ATOM 940 O O . ASP A 1 120 ? -12.896 7.575 18.894 1.00 89.94 120 ASP A O 1
ATOM 944 N N . ASN A 1 121 ? -13.862 6.410 17.213 1.00 83.06 121 ASN A N 1
ATOM 945 C CA . ASN A 1 121 ? -14.985 7.294 16.882 1.00 83.06 121 ASN A CA 1
ATOM 946 C C . ASN A 1 121 ? -14.600 8.786 16.882 1.00 83.06 121 ASN A C 1
ATOM 948 O O . ASN A 1 121 ? -15.308 9.643 17.418 1.00 83.06 121 ASN A O 1
ATOM 952 N N . ARG A 1 122 ? -13.416 9.082 16.334 1.00 69.75 122 ARG A N 1
ATOM 953 C CA . ARG A 1 122 ? -12.851 10.432 16.298 1.00 69.75 122 ARG A CA 1
ATOM 954 C C . ARG A 1 122 ? -13.502 11.219 15.151 1.00 69.75 122 ARG A C 1
ATOM 956 O O . ARG A 1 122 ? -13.513 10.694 14.037 1.00 69.75 122 ARG A O 1
ATOM 963 N N . PRO A 1 123 ? -14.045 12.424 15.407 1.00 60.88 123 PRO A N 1
ATOM 964 C CA . PRO A 1 123 ? -14.591 13.282 14.358 1.00 60.88 123 PRO A CA 1
ATOM 965 C C . PRO A 1 123 ? -13.500 13.835 13.434 1.00 60.88 123 PRO A C 1
ATOM 967 O O . PRO A 1 123 ? -12.354 14.028 13.910 1.00 60.88 123 PRO A O 1
#

Organism: NCBI:txid1307951

Secondary structure (DSSP, 8-state):
-PPP--TTS-TTTS----GGG-PPPP--GGGSPPHHHHHHHHHHTT--------S-----SS-SS-TT-PPP----------------HHHHHHHHHHHHHTT--HHHHHHHHHHHHHHHT--

Sequence (123 aa):
MKSRTSIFSDPQKGGAMDLSKFKPAPKNKDTRPAPEEIDRISEGSRFVSRESVSEPENTAGKAQSNQGMRKPRAYRTGRHRVVSVKTTNEHAERFYELADKLGLKVAETFELAIAALERDNRP